Protein AF-A0A383AHS0-F1 (afdb_monomer)

Solvent-accessible surface area (back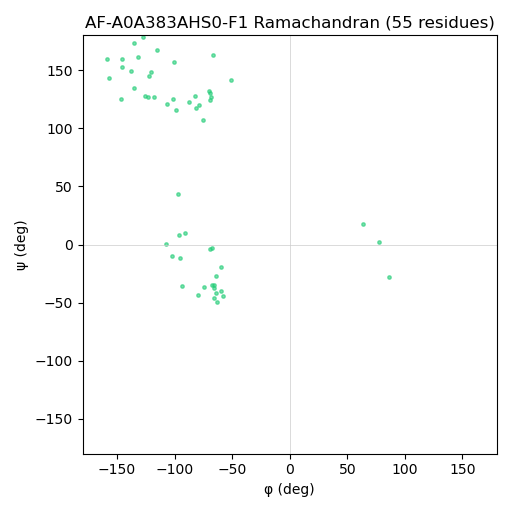bone atoms only — not comparable to full-atom values): 3304 Å² total; per-residue (Å²): 132,80,70,38,31,30,32,34,83,97,58,90,53,69,45,74,46,88,59,97,57,43,63,59,56,14,44,56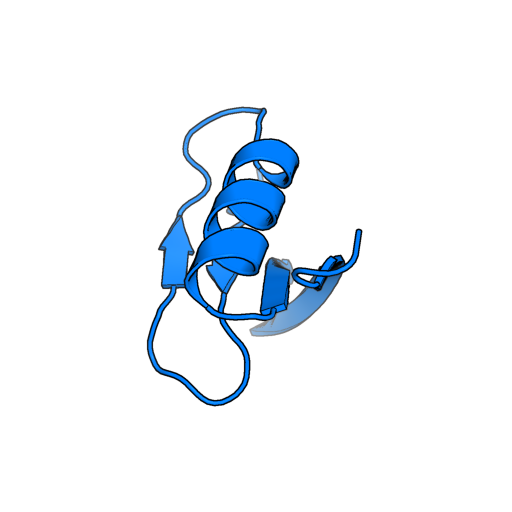,43,0,61,75,68,50,34,16,29,28,28,36,60,45,98,85,68,48,78,42,79,79,46,74,34,42,58,86,113

Radius of gyration: 10.68 Å; Cα contacts (8 Å, |Δi|>4): 112; chains: 1; bounding box: 25×20×30 Å

Organism: NCBI:txid408172

Nearest PDB structures (foldseek):
  6u4y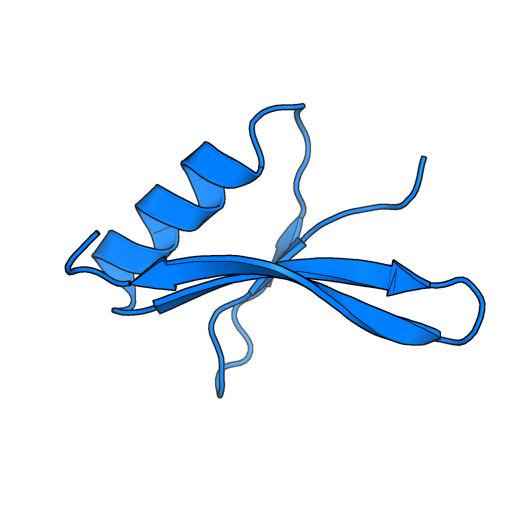-assembly1_E  TM=7.713E-01  e=4.549E+00  Homo sapiens
  6u4y-assembly1_F  TM=7.455E-01  e=5.147E+00  Homo sapiens
  8zqg-assembly1_B  TM=6.734E-01  e=4.839E+00  Homo sapiens
  7fik-assembly1_d  TM=6.440E-01  e=4.839E+00  Xenopus laevis
  7rur-assembly1_B  TM=2.631E-01  e=5.568E-01  Mycobacterium tuberculosis

Structure (mmCIF, N/CA/C/O backbone):
data_AF-A0A383AHS0-F1
#
_entry.id   AF-A0A383AHS0-F1
#
loop_
_atom_site.group_PDB
_atom_site.id
_atom_site.type_symbol
_atom_site.label_atom_id
_atom_site.label_alt_id
_atom_site.label_comp_id
_atom_site.label_asym_id
_atom_site.label_entity_id
_atom_site.label_seq_id
_atom_site.pdbx_PDB_ins_code
_atom_site.Cartn_x
_atom_site.Cartn_y
_atom_site.Cartn_z
_atom_site.occupancy
_atom_site.B_iso_or_equiv
_atom_site.auth_seq_id
_atom_site.auth_comp_id
_atom_site.auth_asym_id
_atom_site.auth_atom_id
_atom_site.pdbx_PDB_model_num
ATOM 1 N N . MET A 1 1 ? -15.607 6.174 7.654 1.00 68.31 1 MET A N 1
ATOM 2 C CA . MET A 1 1 ? -14.745 5.805 6.513 1.00 68.31 1 MET A CA 1
ATOM 3 C C . MET A 1 1 ? -13.580 5.003 7.045 1.00 68.31 1 MET A C 1
ATOM 5 O O . MET A 1 1 ? -13.146 5.271 8.158 1.00 68.31 1 MET A O 1
ATOM 9 N N . ILE A 1 2 ? -13.126 4.011 6.288 1.00 85.50 2 ILE A N 1
ATOM 10 C CA . ILE A 1 2 ? -11.862 3.332 6.564 1.00 85.50 2 ILE A CA 1
ATOM 11 C C . ILE A 1 2 ? -10.764 4.208 5.954 1.00 85.50 2 ILE A C 1
ATOM 13 O O . ILE A 1 2 ? -10.886 4.595 4.793 1.00 85.50 2 ILE A O 1
ATOM 17 N N . GLN A 1 3 ? -9.740 4.554 6.735 1.00 89.69 3 GLN A N 1
ATOM 18 C CA . GLN A 1 3 ? -8.576 5.277 6.223 1.00 89.69 3 GLN A CA 1
ATOM 19 C C . GLN A 1 3 ? -7.795 4.355 5.281 1.00 89.69 3 GLN A C 1
ATOM 21 O O . GLN A 1 3 ? -7.452 3.233 5.664 1.00 89.69 3 GLN A O 1
ATOM 26 N N . LYS A 1 4 ? -7.529 4.833 4.064 1.00 93.75 4 LYS A N 1
ATOM 27 C CA . LYS A 1 4 ? -6.680 4.147 3.086 1.00 93.75 4 LYS A CA 1
ATOM 28 C C . LYS A 1 4 ? -5.281 4.759 3.074 1.00 93.75 4 LYS A C 1
ATOM 30 O O . LYS A 1 4 ? -5.100 5.917 3.461 1.00 93.75 4 LYS A O 1
ATOM 35 N N . PHE A 1 5 ? -4.318 3.980 2.612 1.00 95.31 5 PHE A N 1
ATOM 36 C CA . PHE A 1 5 ? -2.917 4.351 2.485 1.00 95.31 5 PHE A CA 1
ATOM 37 C C . PHE A 1 5 ? -2.375 3.829 1.161 1.00 95.31 5 PHE A C 1
ATOM 39 O O . PHE A 1 5 ? -2.822 2.787 0.690 1.00 95.31 5 PHE A O 1
ATOM 46 N N . VAL A 1 6 ? -1.406 4.528 0.587 1.00 96.56 6 VAL A N 1
ATOM 47 C CA . VAL A 1 6 ? -0.556 3.988 -0.472 1.00 96.56 6 VAL A CA 1
ATOM 48 C C . VAL A 1 6 ? 0.770 3.586 0.159 1.00 96.56 6 VAL A C 1
ATOM 50 O O . VAL A 1 6 ? 1.397 4.384 0.849 1.00 96.56 6 VAL A O 1
ATOM 53 N N . GLU A 1 7 ? 1.179 2.339 -0.035 1.00 96.75 7 GLU A N 1
ATOM 54 C CA . GLU A 1 7 ? 2.403 1.768 0.529 1.00 96.75 7 GLU A CA 1
ATOM 55 C C . GLU A 1 7 ? 3.319 1.246 -0.570 1.00 96.75 7 GLU A C 1
ATOM 57 O O . GLU A 1 7 ? 2.849 0.675 -1.553 1.00 96.75 7 GLU A O 1
ATOM 62 N N . VAL A 1 8 ? 4.633 1.363 -0.369 1.00 95.88 8 VAL A N 1
ATOM 63 C CA . VAL A 1 8 ? 5.627 0.704 -1.228 1.00 95.88 8 VAL A CA 1
ATOM 64 C C . VAL A 1 8 ? 6.089 -0.589 -0.542 1.00 95.88 8 VAL A C 1
ATOM 66 O O . VAL A 1 8 ? 6.709 -0.523 0.529 1.00 95.88 8 VAL A O 1
ATOM 69 N N . PRO A 1 9 ? 5.819 -1.774 -1.125 1.00 92.69 9 PRO A N 1
ATOM 70 C CA . PRO A 1 9 ? 6.220 -3.059 -0.559 1.00 92.69 9 PRO A CA 1
ATOM 71 C C . PRO A 1 9 ? 7.707 -3.131 -0.189 1.00 92.69 9 PRO A C 1
ATOM 73 O O . PRO A 1 9 ? 8.572 -2.660 -0.921 1.00 92.69 9 PRO A O 1
ATOM 76 N N . ASN A 1 10 ? 8.013 -3.789 0.933 1.00 90.81 10 ASN A N 1
ATOM 77 C CA . ASN A 1 10 ? 9.374 -3.955 1.471 1.00 90.81 10 ASN A CA 1
ATOM 78 C C . ASN A 1 10 ? 10.083 -2.650 1.882 1.00 90.81 10 ASN A C 1
ATOM 80 O O . ASN A 1 10 ? 11.300 -2.648 2.072 1.00 90.81 10 ASN A O 1
ATOM 84 N N . THR A 1 11 ? 9.341 -1.558 2.064 1.00 93.0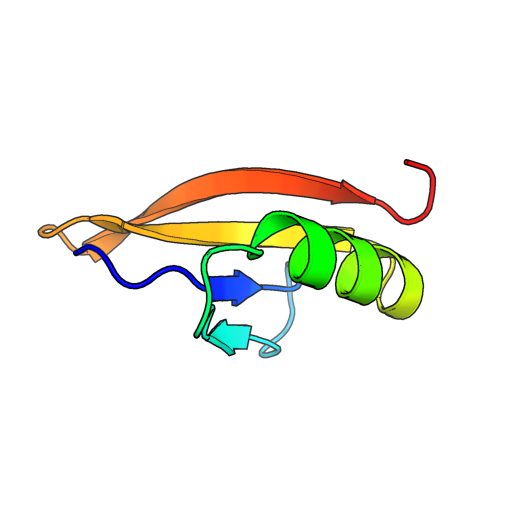0 11 THR A N 1
ATOM 85 C CA . THR A 1 11 ? 9.876 -0.284 2.562 1.00 93.00 11 THR A CA 1
ATOM 86 C C . THR A 1 11 ? 9.061 0.227 3.753 1.00 93.00 11 THR A C 1
ATOM 88 O O . THR A 1 11 ? 8.083 -0.390 4.170 1.00 93.00 11 THR A O 1
ATOM 91 N N . THR A 1 12 ? 9.475 1.363 4.317 1.00 93.88 12 THR A N 1
ATOM 92 C CA . THR A 1 12 ? 8.713 2.104 5.334 1.00 93.88 12 THR A CA 1
ATOM 93 C C . THR A 1 12 ? 7.888 3.246 4.733 1.00 93.88 12 THR A C 1
ATOM 95 O O . THR A 1 12 ? 7.382 4.076 5.483 1.00 93.88 12 THR A O 1
ATOM 98 N N . ILE A 1 13 ? 7.809 3.342 3.402 1.00 94.50 13 ILE A N 1
ATOM 99 C CA . ILE A 1 13 ? 7.104 4.419 2.706 1.00 94.50 13 ILE A CA 1
ATOM 100 C C . ILE A 1 13 ? 5.607 4.118 2.743 1.00 94.50 13 ILE A C 1
ATOM 102 O O . ILE A 1 13 ? 5.153 3.083 2.247 1.00 94.50 13 ILE A O 1
ATOM 106 N N . GLN A 1 14 ? 4.856 5.037 3.341 1.00 94.38 14 GLN A N 1
ATOM 107 C CA . GLN A 1 14 ? 3.410 4.972 3.474 1.00 94.38 14 GLN A CA 1
ATOM 108 C C . GLN A 1 14 ? 2.851 6.391 3.422 1.00 94.38 14 GLN A C 1
ATOM 110 O O . GLN A 1 14 ? 3.224 7.228 4.241 1.00 94.38 14 GLN A O 1
ATOM 115 N N . GLU A 1 15 ? 1.917 6.632 2.509 1.00 94.12 15 GLU A N 1
ATOM 116 C CA . GLU A 1 15 ? 1.249 7.921 2.354 1.00 94.12 15 GLU A CA 1
ATOM 117 C C . GLU A 1 15 ? -0.259 7.782 2.610 1.00 94.12 15 GLU A C 1
ATOM 119 O O . GLU A 1 15 ? -0.915 6.911 2.027 1.00 94.12 15 GLU A O 1
ATOM 124 N N . PRO A 1 16 ? -0.853 8.595 3.504 1.00 94.06 16 PRO A N 1
ATOM 125 C CA . PRO A 1 16 ? -2.284 8.554 3.755 1.00 94.06 16 PRO A CA 1
ATOM 126 C C . PRO A 1 16 ? -3.062 9.098 2.556 1.00 94.06 16 PRO A C 1
ATOM 128 O O . PRO A 1 16 ? -2.819 10.200 2.067 1.00 94.06 16 PRO A O 1
ATOM 131 N N . VAL A 1 17 ? -4.087 8.360 2.136 1.00 92.56 17 VAL A N 1
ATOM 132 C CA . VAL A 1 17 ? -5.023 8.829 1.113 1.00 92.56 17 VAL A CA 1
ATOM 133 C C . VAL A 1 17 ? -5.960 9.852 1.754 1.00 92.56 17 VAL A C 1
ATOM 135 O O . VAL A 1 17 ? -6.804 9.510 2.585 1.00 92.56 17 VAL A O 1
ATOM 138 N N . THR A 1 18 ? -5.771 11.125 1.410 1.00 86.69 18 THR A N 1
ATOM 139 C CA . THR A 1 18 ? -6.520 12.257 1.990 1.00 86.69 18 THR A CA 1
ATOM 140 C C . THR A 1 18 ? -7.725 12.686 1.148 1.00 86.69 18 THR A C 1
ATOM 142 O O . THR A 1 18 ? -8.565 13.450 1.620 1.00 86.69 18 THR A O 1
ATOM 145 N N . ASN A 1 19 ? -7.832 12.185 -0.081 1.00 80.06 19 ASN A N 1
ATOM 146 C CA . ASN A 1 19 ? -8.858 12.509 -1.070 1.00 80.06 19 ASN A CA 1
ATOM 147 C C . ASN A 1 19 ? -9.385 11.233 -1.756 1.00 80.06 19 ASN A C 1
ATOM 149 O O . ASN A 1 19 ? -8.865 10.141 -1.549 1.00 80.06 19 ASN A O 1
ATOM 153 N N . ASP A 1 20 ? -10.416 11.356 -2.594 1.00 76.75 20 ASP A N 1
ATOM 154 C CA . ASP A 1 20 ? -11.006 10.202 -3.297 1.00 76.75 20 ASP A CA 1
ATOM 155 C C . ASP A 1 20 ? -10.078 9.598 -4.382 1.00 76.75 20 ASP A C 1
ATOM 157 O O . ASP A 1 20 ? -10.385 8.553 -4.955 1.00 76.75 20 ASP A O 1
ATOM 161 N N . PHE A 1 21 ? -8.912 10.209 -4.629 1.00 82.94 21 PHE A N 1
ATOM 162 C CA . PHE A 1 21 ? -7.957 9.871 -5.692 1.00 82.94 21 PHE A CA 1
ATOM 163 C C . PHE A 1 21 ? -6.807 8.967 -5.212 1.00 82.94 21 PHE A C 1
ATOM 165 O O . PHE A 1 21 ? -5.643 9.169 -5.549 1.00 82.94 21 PHE A O 1
ATOM 172 N N . GLY A 1 22 ? -7.118 7.941 -4.414 1.00 89.19 22 GLY A N 1
ATOM 173 C CA . GLY A 1 22 ? -6.101 7.010 -3.898 1.00 89.19 22 GLY A CA 1
ATOM 174 C C . GLY A 1 22 ? -5.389 6.187 -4.980 1.00 89.19 22 GLY A C 1
ATOM 175 O O . GLY A 1 22 ? -4.243 5.794 -4.786 1.00 89.19 22 GLY A O 1
ATOM 176 N N . TYR A 1 23 ? -6.047 5.941 -6.118 1.00 92.50 23 TYR A N 1
ATOM 177 C CA . TYR A 1 23 ? -5.450 5.222 -7.248 1.00 92.50 23 TYR A CA 1
ATOM 178 C C . TYR A 1 23 ? -4.438 6.076 -8.014 1.00 92.50 23 TYR A C 1
ATOM 180 O O . TYR A 1 23 ? -3.409 5.540 -8.406 1.00 92.50 23 TYR A O 1
ATOM 188 N N . ASP A 1 24 ? -4.685 7.380 -8.161 1.00 92.94 24 ASP A N 1
ATOM 189 C CA . ASP A 1 24 ? -3.759 8.298 -8.837 1.00 92.94 24 ASP A CA 1
ATOM 190 C C . ASP A 1 24 ? -2.455 8.417 -8.037 1.00 92.94 24 ASP A C 1
ATOM 192 O O . ASP A 1 24 ? -1.372 8.235 -8.583 1.00 92.94 24 ASP A O 1
ATOM 196 N N . LEU A 1 25 ? -2.557 8.586 -6.710 1.00 93.62 25 LEU A N 1
ATOM 197 C CA . LEU A 1 25 ? -1.390 8.560 -5.820 1.00 93.62 25 LEU A CA 1
ATOM 198 C C . LEU A 1 25 ? -0.643 7.219 -5.898 1.00 93.62 25 LEU A C 1
ATOM 200 O O . LEU A 1 25 ? 0.584 7.184 -5.883 1.00 93.62 25 LEU A O 1
ATOM 204 N N . CYS A 1 26 ? -1.379 6.108 -5.976 1.00 94.88 26 CYS A N 1
ATOM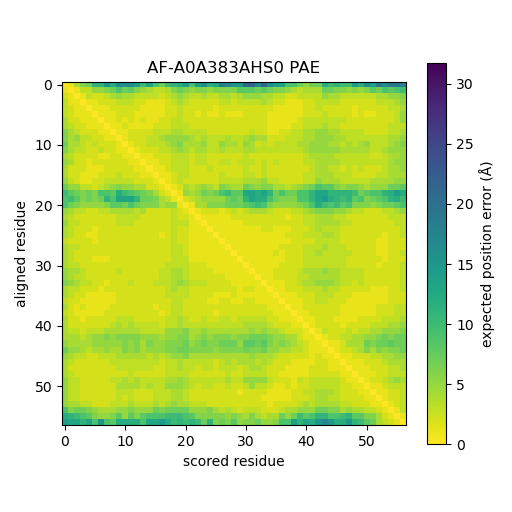 205 C CA . CYS A 1 26 ? -0.784 4.782 -6.107 1.00 94.88 26 CYS A CA 1
ATOM 206 C C . CYS A 1 26 ? -0.026 4.629 -7.430 1.00 94.88 26 CYS A C 1
ATOM 208 O O . CYS A 1 26 ? 1.083 4.105 -7.426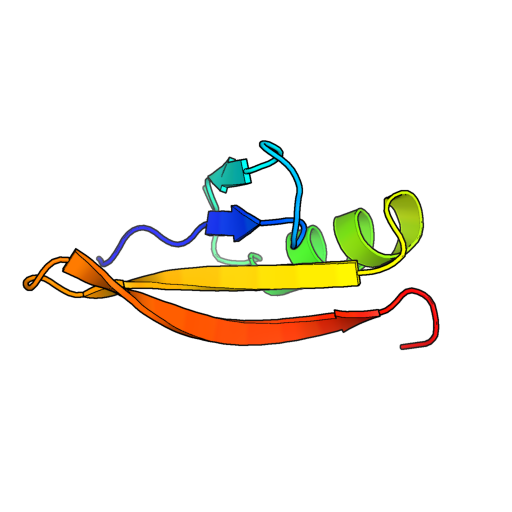 1.00 94.88 26 CYS A O 1
ATOM 210 N N . TYR A 1 27 ? -0.575 5.137 -8.530 1.00 94.69 27 TYR A N 1
ATOM 211 C CA . TYR A 1 27 ? 0.099 5.160 -9.821 1.00 94.69 27 TYR A CA 1
ATOM 212 C C . TYR A 1 27 ? 1.370 6.022 -9.783 1.00 94.69 27 TYR A C 1
ATOM 214 O O . TYR A 1 27 ? 2.443 5.539 -10.134 1.00 94.69 27 TYR A O 1
ATOM 222 N N . ASP A 1 28 ? 1.288 7.254 -9.273 1.00 94.12 28 ASP A N 1
ATOM 223 C CA . ASP A 1 28 ? 2.441 8.161 -9.176 1.00 94.12 28 ASP A CA 1
ATOM 224 C C . ASP A 1 28 ? 3.583 7.543 -8.352 1.00 94.12 28 ASP A C 1
ATOM 226 O O . ASP A 1 28 ? 4.745 7.550 -8.764 1.00 94.12 28 ASP A O 1
ATOM 230 N N . MET A 1 29 ? 3.252 6.930 -7.212 1.00 94.56 29 MET A N 1
ATOM 231 C CA . MET A 1 29 ? 4.237 6.242 -6.378 1.00 94.56 29 MET A CA 1
ATOM 232 C C . MET A 1 29 ? 4.807 4.989 -7.051 1.00 94.56 29 MET A C 1
ATOM 234 O O . MET A 1 29 ? 5.988 4.694 -6.879 1.00 94.56 29 MET A O 1
ATOM 238 N N . ALA A 1 30 ? 4.014 4.254 -7.832 1.00 96.00 30 ALA A N 1
ATOM 239 C CA . ALA A 1 30 ? 4.520 3.117 -8.593 1.00 96.00 30 ALA A CA 1
ATOM 240 C C . ALA A 1 30 ? 5.520 3.555 -9.675 1.00 96.00 30 ALA A C 1
ATOM 242 O O . ALA A 1 30 ? 6.534 2.885 -9.865 1.00 96.00 30 ALA A O 1
ATOM 243 N N . GLN A 1 31 ? 5.295 4.700 -10.324 1.00 95.00 31 GLN A N 1
ATOM 244 C CA . GLN A 1 31 ? 6.229 5.266 -11.303 1.00 95.00 31 GLN A CA 1
ATOM 245 C C . GLN A 1 31 ? 7.560 5.698 -10.663 1.00 95.00 31 GLN A C 1
ATOM 247 O O . GLN A 1 31 ? 8.618 5.554 -11.276 1.00 95.00 31 GLN A O 1
ATOM 252 N N . GLU A 1 32 ? 7.535 6.189 -9.421 1.00 94.88 32 GLU A N 1
ATOM 253 C CA . GLU A 1 32 ? 8.741 6.602 -8.691 1.00 94.88 32 GLU A CA 1
ATOM 254 C C . GLU A 1 32 ? 9.507 5.418 -8.075 1.00 94.88 32 GLU A C 1
ATOM 256 O O . GLU A 1 32 ? 10.735 5.350 -8.165 1.00 94.88 32 GLU A O 1
ATOM 261 N N . TYR A 1 33 ? 8.793 4.472 -7.461 1.00 94.50 33 TYR A N 1
ATOM 262 C CA . TYR A 1 33 ? 9.378 3.406 -6.639 1.00 94.50 33 TYR A CA 1
ATOM 263 C C . TYR A 1 33 ? 9.344 2.015 -7.291 1.00 94.50 33 TYR A C 1
ATOM 265 O O . TYR A 1 33 ? 9.806 1.041 -6.694 1.00 94.50 33 TYR A O 1
ATOM 273 N N . GLY A 1 34 ? 8.814 1.897 -8.508 1.00 94.31 34 GLY A N 1
ATOM 274 C CA . GLY A 1 34 ? 8.681 0.639 -9.250 1.00 94.31 34 GLY A CA 1
ATOM 275 C C . GLY A 1 34 ? 7.401 -0.141 -8.936 1.00 94.31 34 GLY A C 1
ATOM 276 O O . GLY A 1 34 ? 6.913 -0.889 -9.779 1.00 94.31 34 GLY A O 1
ATOM 277 N N . ILE A 1 35 ? 6.851 0.020 -7.730 1.00 96.44 35 ILE A N 1
ATOM 278 C CA . ILE A 1 35 ? 5.619 -0.636 -7.284 1.00 96.44 35 ILE A CA 1
ATOM 279 C C . ILE A 1 35 ? 4.978 0.149 -6.138 1.00 96.44 35 ILE A C 1
ATOM 281 O O . ILE A 1 35 ? 5.672 0.650 -5.252 1.00 96.44 35 ILE A O 1
ATOM 285 N N . ALA A 1 36 ? 3.651 0.206 -6.116 1.00 97.25 36 ALA A N 1
ATOM 286 C CA . ALA A 1 36 ? 2.891 0.722 -4.987 1.00 97.25 36 ALA A CA 1
ATOM 287 C C . ALA A 1 36 ? 1.566 -0.032 -4.822 1.00 97.25 36 ALA A C 1
ATOM 289 O O . ALA A 1 36 ? 1.003 -0.568 -5.777 1.00 97.25 36 ALA A O 1
ATOM 290 N N . GLU A 1 37 ? 1.062 -0.071 -3.591 1.00 97.44 37 GLU A N 1
ATOM 291 C CA . GLU A 1 37 ? -0.179 -0.746 -3.224 1.00 97.44 37 GLU A CA 1
ATOM 292 C C . GLU A 1 37 ? -1.122 0.213 -2.499 1.00 97.44 37 GLU A C 1
ATOM 294 O O . GLU A 1 37 ? -0.760 0.805 -1.482 1.00 97.44 37 GLU A O 1
ATOM 299 N N . LEU A 1 38 ? -2.361 0.312 -2.976 1.00 95.88 38 LEU A N 1
ATOM 300 C CA . LEU A 1 38 ? -3.444 0.963 -2.254 1.00 95.88 38 LEU A CA 1
ATOM 301 C C . LEU A 1 38 ? -3.999 -0.023 -1.231 1.00 95.88 38 LEU A C 1
ATOM 303 O O . LEU A 1 38 ? -4.549 -1.068 -1.590 1.00 95.88 38 LEU A O 1
ATOM 307 N N . VAL A 1 39 ? -3.886 0.311 0.048 1.00 95.81 39 VAL A N 1
ATOM 308 C CA . VAL A 1 39 ? -4.254 -0.575 1.148 1.00 95.81 39 VAL A CA 1
ATOM 309 C C . VAL A 1 39 ? -5.122 0.094 2.193 1.00 95.81 39 VAL A C 1
ATOM 311 O O . VAL A 1 39 ? -5.184 1.315 2.330 1.00 95.81 39 VAL A O 1
ATOM 314 N N . TRP A 1 40 ? -5.790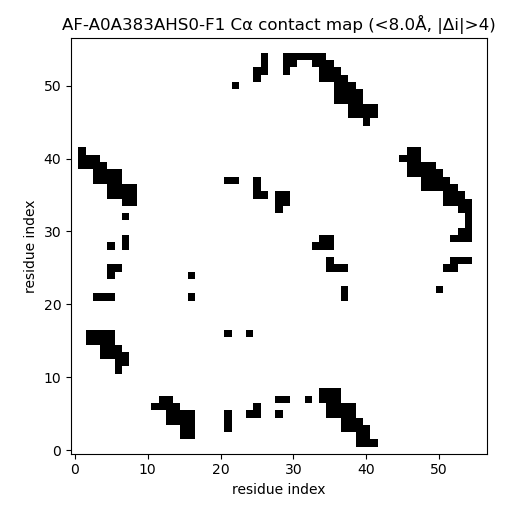 -0.736 2.980 1.00 94.31 40 TRP A N 1
ATOM 315 C CA . TRP A 1 40 ? -6.504 -0.311 4.170 1.00 94.31 40 TRP A CA 1
ATOM 316 C C . TRP A 1 40 ? -6.442 -1.372 5.261 1.00 94.31 40 TRP A C 1
ATOM 318 O O . TRP A 1 40 ? -6.209 -2.556 5.005 1.00 94.31 40 TRP A O 1
ATOM 328 N N . TYR A 1 41 ? -6.673 -0.943 6.498 1.00 92.25 41 TYR A N 1
ATOM 329 C CA . TYR A 1 41 ? -6.669 -1.825 7.659 1.00 92.25 41 TYR A CA 1
ATOM 330 C C . TYR A 1 41 ? -8.094 -2.058 8.144 1.00 92.25 41 TYR A C 1
ATOM 332 O O . TYR A 1 41 ? -8.821 -1.125 8.492 1.00 92.25 41 TYR A O 1
ATOM 340 N N . ALA A 1 42 ? -8.506 -3.323 8.156 1.00 90.44 42 ALA A N 1
ATOM 341 C CA . ALA A 1 42 ? -9.780 -3.727 8.725 1.00 90.44 42 ALA A CA 1
ATOM 342 C C . ALA A 1 42 ? -9.794 -3.524 10.248 1.00 90.44 42 ALA A C 1
ATOM 344 O O . ALA A 1 42 ? -8.753 -3.434 10.894 1.00 90.44 42 ALA A O 1
ATOM 345 N N . LEU A 1 43 ? -10.989 -3.515 10.846 1.00 88.25 43 LEU A N 1
ATOM 346 C CA . LEU A 1 43 ? -11.171 -3.294 12.291 1.00 88.25 43 LEU A CA 1
ATOM 347 C C . LEU A 1 43 ? -10.449 -4.331 13.172 1.00 88.25 43 LEU A C 1
ATOM 349 O O . LEU A 1 43 ? -10.209 -4.082 14.347 1.00 88.25 43 LEU A O 1
ATOM 353 N N . ASN A 1 44 ? -10.098 -5.489 12.611 1.00 90.56 44 ASN A N 1
ATOM 354 C CA . ASN A 1 44 ? -9.309 -6.533 13.266 1.00 90.56 44 ASN A CA 1
ATOM 355 C C . ASN A 1 44 ? -7.788 -6.391 13.039 1.00 90.56 44 ASN A C 1
ATOM 357 O O . ASN A 1 44 ? -7.046 -7.326 13.324 1.00 90.56 44 ASN A O 1
ATOM 361 N N . GLY A 1 45 ? -7.328 -5.271 12.475 1.00 87.56 45 GLY A N 1
ATOM 362 C CA . GLY A 1 45 ? -5.924 -5.013 12.152 1.00 87.56 45 GLY A CA 1
ATOM 363 C C . GLY A 1 45 ? -5.417 -5.714 10.889 1.00 87.56 45 GLY A C 1
ATOM 364 O O . GLY A 1 45 ? -4.243 -5.581 10.550 1.00 87.56 45 GLY A O 1
ATOM 365 N N . LYS A 1 46 ? -6.265 -6.456 10.163 1.00 93.44 46 LYS A N 1
ATOM 366 C CA . LYS A 1 46 ? -5.857 -7.111 8.916 1.00 93.44 46 LYS A CA 1
ATOM 367 C C . LYS A 1 46 ? -5.611 -6.064 7.828 1.00 93.44 46 LYS A C 1
ATOM 369 O O . LYS A 1 46 ? -6.523 -5.316 7.483 1.00 93.44 46 LYS A O 1
ATOM 374 N N . ARG A 1 47 ? -4.409 -6.079 7.249 1.00 93.62 47 ARG A N 1
ATOM 375 C CA . ARG A 1 47 ? -4.072 -5.340 6.025 1.00 93.62 47 ARG A CA 1
ATOM 376 C C . ARG A 1 47 ? -4.803 -5.9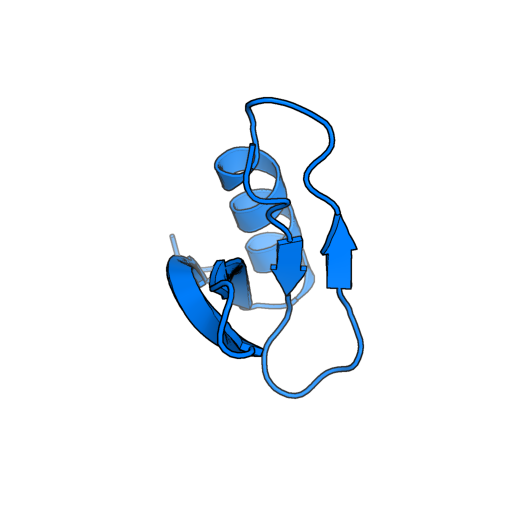53 4.832 1.00 93.62 47 ARG A C 1
ATOM 378 O O . ARG A 1 47 ? -4.758 -7.169 4.630 1.00 93.62 47 ARG A O 1
ATOM 385 N N . VAL A 1 48 ? -5.468 -5.115 4.053 1.00 95.06 48 VAL A N 1
ATOM 386 C CA . VAL A 1 48 ? -6.163 -5.487 2.822 1.00 95.06 48 VAL A CA 1
ATOM 387 C C . VAL A 1 48 ? -5.591 -4.650 1.689 1.00 95.06 48 VAL A C 1
ATOM 389 O O . VAL A 1 48 ? -5.554 -3.429 1.797 1.00 95.06 48 VAL A O 1
ATOM 392 N N . VAL A 1 49 ? -5.152 -5.316 0.623 1.00 95.75 49 VAL A N 1
ATOM 393 C CA . VAL A 1 49 ? -4.737 -4.662 -0.622 1.00 95.75 49 VAL A CA 1
ATOM 394 C C . VAL A 1 49 ? -5.971 -4.498 -1.496 1.00 95.75 49 VAL A C 1
ATOM 396 O O . VAL A 1 49 ? -6.678 -5.470 -1.761 1.00 95.75 49 VAL A O 1
ATOM 399 N N . GLU A 1 50 ? -6.256 -3.262 -1.878 1.00 93.75 50 GLU A N 1
ATOM 400 C CA . GLU A 1 50 ? -7.362 -2.906 -2.762 1.00 93.7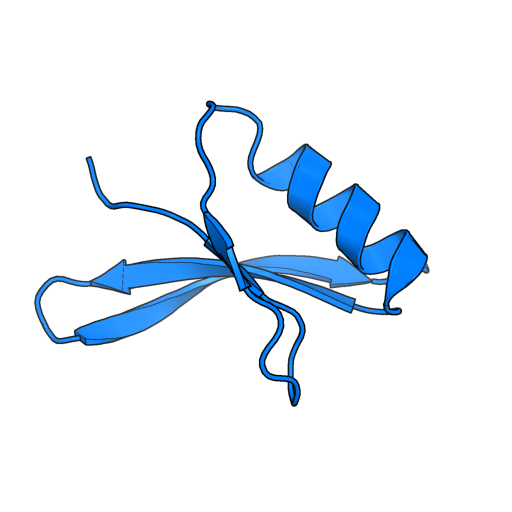5 50 GLU A CA 1
ATOM 401 C C . GLU A 1 50 ? -6.909 -2.843 -4.223 1.00 93.75 50 GLU A C 1
ATOM 403 O O . GLU A 1 50 ? -7.649 -3.263 -5.108 1.00 93.75 50 GLU A O 1
ATOM 408 N N . GLY A 1 51 ? -5.680 -2.381 -4.462 1.00 93.50 51 GLY A N 1
ATOM 409 C CA . GLY A 1 51 ? -5.074 -2.319 -5.786 1.00 93.50 51 GLY A CA 1
ATOM 410 C C . GLY A 1 51 ? -3.553 -2.254 -5.711 1.00 93.50 51 GLY A C 1
ATOM 411 O O . GLY A 1 51 ? -2.991 -1.873 -4.684 1.00 93.50 51 GLY A O 1
ATOM 412 N N . THR A 1 52 ? -2.909 -2.621 -6.812 1.00 95.56 52 THR A N 1
ATOM 413 C CA . THR A 1 52 ? -1.456 -2.594 -6.982 1.00 95.56 52 THR A CA 1
ATOM 414 C C . THR A 1 52 ? -1.159 -2.000 -8.348 1.00 95.56 52 THR A C 1
ATOM 416 O O . THR A 1 52 ? -1.801 -2.394 -9.320 1.00 95.56 52 THR A O 1
ATOM 419 N N . TYR A 1 53 ? -0.192 -1.090 -8.404 1.00 96.12 53 TYR A N 1
ATOM 420 C CA . TYR A 1 53 ? 0.394 -0.596 -9.645 1.00 96.12 53 TYR A CA 1
ATOM 421 C C . TYR A 1 53 ? 1.887 -0.883 -9.657 1.00 96.12 53 TYR A C 1
ATOM 423 O O . TYR A 1 53 ? 2.553 -0.869 -8.617 1.00 96.12 53 TYR A O 1
ATOM 431 N N . THR A 1 54 ? 2.403 -1.113 -10.851 1.00 93.94 54 THR A N 1
ATOM 432 C CA . THR A 1 54 ? 3.826 -1.190 -11.156 1.00 93.94 54 THR A CA 1
ATOM 433 C C . THR A 1 54 ? 4.213 -0.044 -12.082 1.00 93.94 54 THR A C 1
ATOM 435 O O . THR A 1 54 ? 3.360 0.629 -12.652 1.00 93.94 54 THR A O 1
ATOM 438 N N . ASN A 1 55 ? 5.509 0.189 -12.252 1.00 89.38 55 ASN A N 1
ATOM 439 C CA . ASN A 1 55 ? 6.020 1.164 -13.219 1.00 89.38 55 ASN A CA 1
ATOM 440 C C . ASN A 1 55 ? 5.790 0.774 -14.696 1.00 89.38 55 ASN A C 1
ATOM 442 O O . ASN A 1 55 ? 6.195 1.521 -15.585 1.00 89.38 55 ASN A O 1
ATOM 446 N N . GLU A 1 56 ? 5.217 -0.402 -14.964 1.00 88.06 56 GLU A N 1
ATOM 447 C CA . GLU A 1 56 ? 4.894 -0.891 -16.311 1.00 88.06 56 GLU A CA 1
ATOM 448 C C . GLU A 1 56 ? 3.399 -0.766 -16.659 1.00 88.06 56 GLU A C 1
ATOM 450 O O . GLU A 1 56 ? 3.039 -0.969 -17.822 1.00 88.06 56 GLU A O 1
ATOM 455 N N . ASP A 1 57 ? 2.554 -0.440 -15.673 1.00 77.81 57 ASP A N 1
ATOM 456 C CA . ASP A 1 57 ? 1.126 -0.132 -15.847 1.00 77.81 57 ASP A CA 1
ATOM 457 C C . ASP A 1 57 ? 0.920 1.318 -16.316 1.00 77.81 57 ASP A C 1
ATOM 459 O O . ASP A 1 57 ? -0.058 1.559 -17.066 1.00 77.81 57 ASP A O 1
#

Mean predicted aligned error: 3.31 Å

Sequence (57 aa):
MIQKFVEVPNTTIQEPVTNDFGYDLCYDMAQEYGIAELVWYALNGKRVVEGTYTNED

Secondary structure (DSSP, 8-state):
-PPEEEE-TTSS-EEE--SS-HHHHHHHHHHHHSEEEEEEE-TTS-EEEEEEEETT-

Foldseek 3Di:
DFWKWKDDPPDPDIGTDPDPPLVVVQQVVQLVRQKIFIWTADPVRDIDTPDMDGNVD

pLDDT: mean 91.96, std 5.49, range [68.31, 97.44]